Protein 4C81 (pdb70)

Organism: Plasmodium falciparum (isolate 3D7) (NCBI:txid36329)

GO terms:
  GO:0020011 apicoplast (C, IDA)

CATH classification: 3.30.1330.50

Secondary structure (DSSP, 8-state):
---S-EEEEEEEEEEEEE-S---EEEETTEEEEEEEEESSS---HHHHHHHHHHHHHHTPPPHHHH---HHHHHHHHHHHHHHHTTEEEEEEEEEEE-SSS-HHHHHHHHHHHHHHHHT--GGGEEEEEE--TT-HHHHTTSEEEEEEEEEEEE--

Sequence (156 aa):
SYNGIIRIGQGYDIHKIKVLDEEKTLTLGGVKINNVLVLSSHSDGDIIYHSIVDSILLGALGSSLLDDIGTLFPKNSAIFLRYARLLIYKKNNYDIGNVDINVIAQVPKISNIRKNIIKNISTVVLNIDESQISVKGKTHEKLGVIGEKKAIECFANILLIPKN

InterPro domains:
  IPR003526 2-C-methyl-D-erythritol 2,4-cyclodiphosphate synthase [MF_00107] (64-237)
  IPR003526 2-C-methyl-D-erythritol 2,4-cyclodiphosphate synthase [PF02542] (64-235)
  IPR003526 2-C-methyl-D-erythritol 2,4-cyclodiphosphate synthase [PTHR43181] (39-237)
  IPR003526 2-C-methyl-D-erythritol 2,4-cyclodiphosphate synthase [TIGR00151] (65-236)
  IPR003526 2-C-methyl-D-erythritol 2,4-cyclodiphosphate synthase [cd00554] (65-235)
  IPR020555 2-C-methyl-D-erythritol 2,4-cyclodiphosphate synthase, conserved site [PS01350] (116-131)
  IPR036571 2-C-methyl-D-erythritol 2,4-cyclodiphosphate synthase superfamily [G3DSA:3.30.1330.50] (57-240)
  IPR036571 2-C-methyl-D-erythritol 2,4-cyclodiphosphate synthase superfamily [SSF69765] (64-237)

B-factor: mean 29.83, std 15.97, range [7.29, 140.96]

Radius of gyration: 15.5 Å; Cα contacts (8 Å, |Δi|>4): 363; chains: 1; bounding box: 27×34×54 Å

Solvent-accessible surface area: 8715 Å² total; per-residue (Å²): 153,127,109,23,93,46,140,4,117,2,101,24,72,30,113,10,117,26,90,78,167,203,108,46,0,14,0,0,32,16,118,10,128,74,0,54,1,88,37,202,39,15,0,0,0,0,21,32,0,0,1,41,0,0,1,46,4,10,63,31,107,67,23,49,70,56,82,154,161,85,6,48,81,28,2,126,57,0,81,86,8,9,147,139,87,78,7,67,14,21,69,0,46,0,46,1,38,7,28,50,18,133,6,61,119,33,82,172,71,0,20,129,33,2,12,103,44,6,121,30,88,85,99,48,14,40,1,77,37,149,69,78,136,157,121,43,85,9,5,116,81,108,7,1,25,0,60,0,50,5,65,0,65,50,50,189

Foldseek 3Di:
DDQAKFKFKFKDKWFKDFQDDVCFAAELNRTDRRMHTDDPDNGHQHLQRQLRRLCRRVVHDHCCVVPCVPSLVSLLVSLVVCVVSQKDWQAKAKEKEAPDDACVVCVVVSLVSNCVSNVHDSVRYHYHYDYPCLDDCRSVRRMMMMMMMTMIGGHD

Nearest PDB structures (foldseek):
  4c81-assembly1_A  TM=1.006E+00  e=5.385E-39  Plasmodium falciparum 3D7
  5iwy-assembly2_E  TM=9.335E-01  e=4.356E-22  Bacillus subtilis subsp. subtilis str. 168
  3qhd-assembly1_B  TM=9.308E-01  e=8.593E-22  Burkholderia pseudomallei 1710b
  3p0z-assembly1_B  TM=9.270E-01  e=1.292E-21  Burkholderia pseudomallei 1710b
  3re3-assembly2_B  TM=8.586E-01  e=1.145E-19  Francisella tularensis subsp. tularensis SCHU S4

Structure (mmCIF, N/CA/C/O backbone):
data_4C81
#
_entry.id   4C81
#
_cell.length_a   84.864
_cell.length_b   84.864
_cell.length_c   101.031
_cell.angle_alpha   90.00
_cell.angle_beta   90.00
_cell.angle_gamma   120.00
#
_symmetry.space_group_name_H-M   'H 3'
#
loop_
_entity.id
_entity.type
_entity.pdbx_description
1 polymer '2-C-METHYL-D-ERYTHRITOL 2,4-CYCLODIPHOSPHATE SYNTHASE'
2 non-polymer 'ZINC ION'
3 non-polymer "CYTIDINE-5'-DIPHOSPHATE"
4 non-polymer 'CHLORIDE ION'
5 non-polymer 'SULFATE ION'
6 water water
#
loop_
_atom_site.group_PDB
_atom_site.id
_atom_site.type_symbol
_atom_site.label_atom_id
_atom_site.label_alt_id
_atom_site.label_comp_id
_atom_site.label_asym_id
_atom_site.label_entity_id
_atom_site.label_seq_id
_atom_site.pdbx_PDB_ins_cod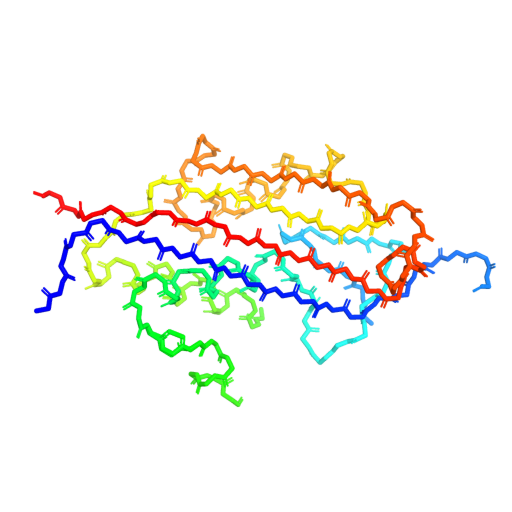e
_atom_site.Cartn_x
_atom_site.Cartn_y
_atom_site.Cartn_z
_atom_site.occupancy
_atom_site.B_iso_or_equiv
_atom_site.auth_seq_id
_atom_site.auth_comp_id
_atom_site.auth_asym_id
_atom_site.auth_atom_id
_atom_site.pdbx_PDB_model_num
ATOM 1 N N . SER A 1 4 ? -37.091 -41.827 -7.161 1.00 74.00 60 SER A N 1
ATOM 2 C CA . SER A 1 4 ? -37.260 -40.990 -5.938 1.00 68.58 60 SER A CA 1
ATOM 3 C C . SER A 1 4 ? -37.808 -39.607 -6.287 1.00 64.42 60 SER A C 1
ATOM 4 O O . SER A 1 4 ? -37.836 -39.216 -7.456 1.00 63.39 60 SER A O 1
ATOM 7 N N . TYR A 1 5 ? -38.240 -38.873 -5.264 1.00 39.80 61 TYR A N 1
ATOM 8 C CA . TYR A 1 5 ? -38.810 -37.538 -5.451 1.00 25.88 61 TYR A CA 1
ATOM 9 C C . TYR A 1 5 ? -37.705 -36.513 -5.684 1.00 24.59 61 TYR A C 1
ATOM 10 O O . TYR A 1 5 ? -36.787 -36.382 -4.870 1.00 32.91 61 TYR A O 1
ATOM 19 N N . ASN A 1 6 ? -37.797 -35.797 -6.804 1.00 28.37 62 ASN A N 1
ATOM 20 C CA . ASN A 1 6 ? -36.796 -34.803 -7.188 1.00 28.68 62 ASN A CA 1
ATOM 21 C C . ASN A 1 6 ? -37.402 -33.409 -7.367 1.00 29.70 62 ASN A C 1
ATOM 22 O O . ASN A 1 6 ? -36.850 -32.574 -8.087 1.00 34.25 62 ASN A O 1
ATOM 27 N N . GLY A 1 7 ? -38.528 -33.155 -6.702 1.00 26.86 63 GLY A N 1
ATOM 28 C CA . GLY A 1 7 ? -39.187 -31.852 -6.764 1.00 25.02 63 GLY A CA 1
ATOM 29 C C . GLY A 1 7 ? -38.779 -30.955 -5.611 1.00 19.45 63 GLY A C 1
ATOM 30 O O . GLY A 1 7 ? -37.869 -31.287 -4.848 1.00 21.53 63 GLY A O 1
ATOM 31 N N . ILE A 1 8 ? -39.461 -29.819 -5.485 1.00 24.55 64 ILE A N 1
ATOM 32 C CA A ILE A 1 8 ? -39.180 -28.872 -4.410 0.50 17.43 64 ILE A CA 1
ATOM 33 C CA B ILE A 1 8 ? -39.192 -28.868 -4.406 0.50 19.59 64 ILE A CA 1
ATOM 34 C C . ILE A 1 8 ? -39.358 -29.556 -3.050 1.00 19.92 64 ILE A C 1
ATOM 35 O O . ILE A 1 8 ? -40.293 -30.335 -2.855 1.00 18.17 64 ILE A O 1
ATOM 44 N N . ARG A 1 9 ? -38.443 -29.266 -2.126 1.00 18.12 65 ARG A N 1
ATOM 45 C CA . ARG A 1 9 ? -38.434 -29.89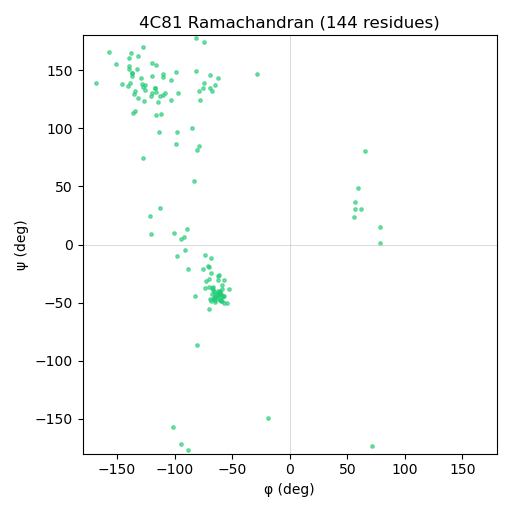2 -0.800 1.00 14.80 65 ARG A CA 1
ATOM 46 C C . ARG A 1 9 ? -38.433 -28.849 0.310 1.00 14.74 65 ARG A C 1
ATOM 47 O O . ARG A 1 9 ? -37.721 -27.846 0.233 1.00 16.71 65 ARG A O 1
ATOM 55 N N . ILE A 1 10 ? -39.247 -29.110 1.331 1.00 15.59 66 ILE A N 1
ATOM 56 C CA . ILE A 1 10 ? -39.315 -28.297 2.544 1.00 15.04 66 ILE A CA 1
ATOM 57 C C . ILE A 1 10 ? -38.569 -28.999 3.674 1.00 16.28 66 ILE A C 1
ATOM 58 O O . ILE A 1 10 ? -38.632 -30.224 3.819 1.00 14.81 66 ILE A O 1
ATOM 63 N N . GLY A 1 11 ? -37.865 -28.206 4.478 1.00 14.32 67 GLY A N 1
ATOM 64 C CA . GLY A 1 11 ? -37.211 -28.704 5.672 1.00 16.36 67 GLY A CA 1
ATOM 65 C C . GLY A 1 11 ? -37.406 -27.770 6.848 1.00 14.83 67 GLY A C 1
ATOM 66 O O . GLY A 1 11 ? -37.460 -26.553 6.683 1.00 13.89 67 GLY A O 1
ATOM 67 N N . GLN A 1 12 ? -37.531 -28.354 8.036 1.00 16.38 68 GLN A N 1
ATOM 68 C CA . GLN A 1 12 ? -37.552 -27.598 9.280 1.00 13.54 68 GLN A CA 1
ATOM 69 C C . GLN A 1 12 ? -36.587 -28.232 10.266 1.00 12.39 68 GLN A C 1
ATOM 70 O O . GLN A 1 12 ? -36.670 -29.422 10.540 1.00 14.81 68 GLN A O 1
ATOM 76 N N . GLY A 1 13 ? -35.679 -27.422 10.793 1.00 13.07 69 GLY A N 1
ATOM 77 C CA . GLY A 1 13 ? -34.743 -27.857 11.809 1.00 16.41 69 GLY A CA 1
ATOM 78 C C . GLY A 1 13 ? -35.096 -27.197 13.123 1.00 13.99 69 GLY A C 1
ATOM 79 O O . GLY A 1 13 ? -35.583 -26.069 13.146 1.00 15.28 69 GLY A O 1
ATOM 80 N N . TYR A 1 14 ? -34.905 -27.938 14.206 1.00 13.63 70 TYR A N 1
ATOM 81 C CA . TYR A 1 14 ? -35.111 -27.421 15.547 1.00 14.75 70 TYR A CA 1
ATOM 82 C C . TYR A 1 14 ? -33.883 -27.731 16.389 1.00 14.22 70 TYR A C 1
ATOM 83 O O . TYR A 1 14 ? -33.262 -28.784 16.238 1.00 17.53 70 TYR A O 1
ATOM 92 N N . ASP A 1 15 ? -33.522 -26.805 17.269 1.00 13.42 71 ASP A N 1
ATOM 93 C CA . ASP A 1 15 ? -32.493 -27.078 18.258 1.00 13.49 71 ASP A CA 1
ATOM 94 C C . ASP A 1 15 ? -32.727 -26.249 19.511 1.00 15.57 71 ASP A C 1
ATOM 95 O O . ASP A 1 15 ? -33.380 -25.196 19.469 1.00 16.04 71 ASP A O 1
ATOM 100 N N . ILE A 1 16 ? -32.205 -26.757 20.624 1.00 15.18 72 ILE A N 1
ATOM 101 C CA . ILE A 1 16 ? -32.272 -26.095 21.920 1.00 18.44 72 ILE A CA 1
ATOM 102 C C . ILE A 1 16 ? -30.984 -26.403 22.678 1.00 14.06 72 ILE A C 1
ATOM 103 O O . ILE A 1 16 ? -30.490 -27.536 22.637 1.00 18.72 72 ILE A O 1
ATOM 108 N N . HIS A 1 17 ? -30.427 -25.391 23.346 1.00 14.34 73 HIS A N 1
ATOM 109 C CA . HIS A 1 17 ? -29.305 -25.604 24.254 1.00 18.67 73 HIS A CA 1
ATOM 110 C C . HIS A 1 17 ? -29.477 -24.818 25.540 1.00 18.26 73 HIS A C 1
ATOM 111 O O . HIS A 1 17 ? -30.077 -23.740 25.546 1.00 18.75 73 HIS A O 1
ATOM 118 N N . LYS A 1 18 ? -28.959 -25.394 26.624 1.00 18.57 74 LYS A N 1
ATOM 119 C CA . LYS A 1 18 ? -28.952 -24.759 27.935 1.00 18.93 74 LYS A CA 1
ATOM 120 C C . LYS A 1 18 ? -27.901 -23.661 27.956 1.00 19.47 74 LYS A C 1
ATOM 121 O O . LYS A 1 18 ? -26.798 -23.834 27.422 1.00 20.35 74 LYS A O 1
ATOM 127 N N . ILE A 1 19 ? -28.250 -22.534 28.566 1.00 19.24 75 ILE A N 1
ATOM 128 C CA . ILE A 1 19 ? -27.332 -21.409 28.680 1.00 18.04 75 ILE A CA 1
ATOM 129 C C . ILE A 1 19 ? -27.280 -20.855 30.098 1.00 21.56 75 ILE A C 1
ATOM 130 O O . ILE A 1 19 ? -28.167 -21.113 30.922 1.00 20.83 75 ILE A O 1
ATOM 135 N N . LYS A 1 20 ? -26.224 -20.089 30.359 1.00 28.94 76 LYS A N 1
ATOM 136 C CA . LYS A 1 20 ? -26.070 -19.334 31.595 1.00 22.58 76 LYS A CA 1
ATOM 137 C C . LYS A 1 20 ? -25.604 -17.929 31.225 1.00 17.61 76 LYS A C 1
ATOM 138 O O . LYS A 1 20 ? -24.515 -17.755 30.671 1.00 22.86 76 LYS A O 1
ATOM 144 N N . VAL A 1 21 ? -26.445 -16.935 31.496 1.00 23.25 77 VAL A N 1
ATOM 145 C CA . VAL A 1 21 ? -26.111 -15.547 31.195 1.00 23.72 77 VAL A CA 1
ATOM 146 C C . VAL A 1 21 ? -25.167 -15.029 32.273 1.00 27.71 77 VAL A C 1
ATOM 147 O O . VAL A 1 21 ? -25.418 -15.219 33.464 1.00 27.65 77 VAL A O 1
ATOM 151 N N . LEU A 1 22 ? -24.080 -14.390 31.847 1.00 27.93 78 LEU A N 1
ATOM 152 C CA . LEU A 1 22 ? -23.085 -13.856 32.776 1.00 30.37 78 LEU A CA 1
ATOM 153 C C . LEU A 1 22 ? -23.569 -12.524 33.338 1.00 27.57 78 LEU A C 1
ATOM 154 O O . LEU A 1 22 ? -23.186 -11.450 32.864 1.00 34.64 78 LEU A O 1
ATOM 159 N N . ASP A 1 23 ? -24.435 -12.615 34.342 1.00 29.46 79 ASP A N 1
ATOM 160 C CA . ASP A 1 23 ? -24.977 -11.445 35.028 1.00 35.32 79 ASP A CA 1
ATOM 161 C C . ASP A 1 23 ? -24.234 -11.263 36.356 1.00 34.03 79 ASP A C 1
ATOM 162 O O . ASP A 1 23 ? -23.098 -11.723 36.497 1.00 35.68 79 ASP A O 1
ATOM 167 N N . GLU A 1 24 ? -24.861 -10.585 37.316 1.00 39.79 80 GLU A N 1
ATOM 168 C CA . GLU A 1 24 ? -24.330 -10.493 38.673 1.00 52.86 80 GLU A CA 1
ATOM 169 C C . GLU A 1 24 ? -25.027 -11.536 39.553 1.00 64.57 80 GLU A C 1
ATOM 170 O O . GLU A 1 24 ? -26.133 -11.308 40.047 1.00 60.79 80 GLU A O 1
ATOM 176 N N . GLU A 1 25 ? -24.365 -12.681 39.727 1.00 75.94 81 GLU A N 1
ATOM 177 C CA . GLU A 1 25 ? -24.908 -13.837 40.455 1.00 34.57 81 GLU A CA 1
ATOM 178 C C . GLU A 1 25 ? -26.112 -14.429 39.724 1.00 76.92 81 GLU A C 1
ATOM 179 O O . GLU A 1 25 ? -25.982 -15.396 38.972 1.00 84.65 81 GLU A O 1
ATOM 185 N N . LYS A 1 42 ? -18.631 -23.238 28.578 1.00 47.37 98 LYS A N 1
ATOM 186 C CA . LYS A 1 42 ? -18.077 -22.755 27.319 1.00 35.64 98 LYS A CA 1
ATOM 187 C C . LYS A 1 42 ? -18.851 -21.531 26.827 1.00 33.20 98 LYS A C 1
ATOM 188 O O . LYS A 1 42 ? -20.056 -21.426 27.047 1.00 36.00 98 LYS A O 1
ATOM 194 N N . THR A 1 43 ? -18.152 -20.616 26.159 1.00 34.28 99 THR A N 1
ATOM 195 C CA . THR A 1 43 ? -18.777 -19.424 25.580 1.00 34.94 99 THR A CA 1
ATOM 196 C C . THR A 1 43 ? -19.712 -19.797 24.421 1.00 26.60 99 THR A C 1
ATOM 197 O O . THR A 1 43 ? -19.337 -20.572 23.542 1.00 30.00 99 THR A O 1
ATOM 201 N N . LEU A 1 44 ? -20.924 -19.241 24.432 1.00 23.00 100 LEU A N 1
ATOM 202 C CA . LEU A 1 44 ? -21.915 -19.496 23.377 1.00 26.82 100 LEU A CA 1
ATOM 203 C C . LEU A 1 44 ? -21.466 -18.961 22.017 1.00 25.87 100 LEU A C 1
ATOM 204 O O . LEU A 1 44 ? -20.929 -17.856 21.916 1.00 22.40 100 LEU A O 1
ATOM 209 N N . THR A 1 45 ? -21.696 -19.761 20.979 1.00 22.64 101 THR A N 1
ATOM 210 C CA . THR A 1 45 ? -21.543 -19.333 19.595 1.00 22.77 101 THR A CA 1
ATOM 211 C C . THR A 1 45 ? -22.913 -19.429 18.938 1.00 24.87 101 THR A C 1
ATOM 212 O O . THR A 1 45 ? -23.617 -20.424 19.112 1.00 24.28 101 THR A O 1
ATOM 216 N N . LEU A 1 46 ? -23.285 -18.392 18.195 1.00 23.98 102 LEU A N 1
ATOM 217 C CA . LEU A 1 46 ? -24.609 -18.302 17.584 1.00 23.96 102 LEU A CA 1
ATOM 218 C C . LEU A 1 46 ? -24.472 -17.809 16.141 1.00 20.11 102 LEU A C 1
ATOM 219 O O . LEU A 1 46 ? -24.076 -16.665 15.897 1.00 23.17 102 LEU A O 1
ATOM 224 N N . GLY A 1 47 ? -24.791 -18.682 15.186 1.00 18.45 103 GLY A N 1
ATOM 225 C CA . GLY A 1 47 ? -24.584 -18.395 13.770 1.00 21.65 103 GLY A CA 1
ATOM 226 C C . GLY A 1 47 ? -23.136 -18.063 13.462 1.00 21.51 103 GLY A C 1
ATOM 227 O O . GLY A 1 47 ? -22.852 -17.201 12.632 1.00 22.57 103 GLY A O 1
ATOM 228 N N . GLY A 1 48 ? -22.223 -18.742 14.154 1.00 20.17 104 GLY A N 1
ATOM 229 C CA . GLY A 1 48 ? -20.789 -18.493 14.016 1.00 27.32 104 GLY A CA 1
ATOM 230 C C . GLY A 1 48 ? -20.260 -17.270 14.753 1.00 36.37 104 GLY A C 1
ATOM 231 O O . GLY A 1 48 ? -19.070 -16.976 14.667 1.00 30.44 104 GLY A O 1
ATOM 232 N N . VAL A 1 49 ? -21.127 -16.561 15.477 1.00 24.69 105 VAL A N 1
ATOM 233 C CA . VAL A 1 49 ? -20.736 -15.349 16.200 1.00 22.42 105 VAL A CA 1
ATOM 234 C C . VAL A 1 49 ? -20.603 -15.650 17.688 1.00 23.30 105 VAL A C 1
ATOM 235 O O . VAL A 1 49 ? -21.545 -16.139 18.312 1.00 25.80 105 VAL A O 1
ATOM 239 N N . LYS A 1 50 ? -19.435 -15.349 18.256 1.00 25.55 106 LYS A N 1
ATOM 240 C CA . LYS A 1 50 ? -19.208 -15.537 19.686 1.00 22.60 106 LYS A CA 1
ATOM 241 C C . LYS A 1 50 ? -20.039 -14.543 20.495 1.00 24.28 106 LYS A C 1
ATOM 242 O O . LYS A 1 50 ? -20.092 -13.357 20.168 1.00 25.69 106 LYS A O 1
ATOM 248 N N . ILE A 1 51 ? -20.687 -15.049 21.542 1.00 23.38 107 ILE A N 1
ATOM 249 C CA . ILE A 1 51 ? -21.521 -14.248 22.432 1.00 20.13 107 ILE A CA 1
ATOM 250 C C . ILE A 1 51 ? -20.833 -14.231 23.793 1.00 23.89 107 ILE A C 1
ATOM 251 O O . ILE A 1 51 ? -20.983 -15.156 24.589 1.00 24.81 107 ILE A O 1
ATOM 256 N N . ASN A 1 52 ? -20.076 -13.169 24.051 1.00 27.99 108 ASN A N 1
ATOM 257 C CA . ASN A 1 52 ? -19.131 -13.153 25.171 1.00 31.38 108 ASN A CA 1
ATOM 258 C C . ASN A 1 52 ? -19.763 -13.092 26.564 1.00 31.07 108 ASN A C 1
ATOM 259 O O . ASN A 1 52 ? -19.103 -13.423 27.547 1.00 28.37 108 ASN A O 1
ATOM 264 N N . ASN A 1 53 ? -21.028 -12.683 26.646 1.00 21.46 109 ASN A N 1
ATOM 265 C CA . ASN A 1 53 ? -21.734 -12.567 27.928 1.00 30.53 109 ASN A CA 1
ATOM 266 C C . ASN A 1 53 ? -22.685 -13.731 28.246 1.00 24.43 109 ASN A C 1
ATOM 267 O O . ASN A 1 53 ? -23.456 -13.658 29.204 1.00 24.29 109 ASN A O 1
ATOM 272 N N . VAL A 1 54 ? -22.619 -14.799 27.452 1.00 24.25 110 VAL A N 1
ATOM 273 C CA . VAL A 1 54 ? -23.456 -15.986 27.667 1.00 20.43 110 VAL A CA 1
ATOM 274 C C . VAL A 1 54 ? -22.628 -17.267 27.558 1.00 20.43 110 VAL A C 1
ATOM 275 O O . VAL A 1 54 ? -21.847 -17.434 26.620 1.00 22.28 110 VAL A O 1
ATOM 279 N N . LEU A 1 55 ? -22.797 -18.157 28.533 1.00 23.54 111 LEU A N 1
ATOM 280 C CA . LEU A 1 55 ? -22.181 -19.475 28.499 1.00 22.35 111 LEU A CA 1
ATOM 281 C C . LEU A 1 55 ? -23.211 -20.481 28.012 1.00 25.66 111 LEU A C 1
ATOM 282 O O . LEU A 1 55 ? -24.404 -20.317 28.263 1.00 24.40 111 LEU A O 1
ATOM 287 N N . VAL A 1 56 ? -22.744 -21.513 27.316 1.00 26.65 112 VAL A N 1
ATOM 288 C CA . VAL A 1 56 ? -23.608 -22.602 26.879 1.00 24.30 112 VAL A CA 1
ATOM 289 C C . VAL A 1 56 ? -23.142 -23.887 27.564 1.00 36.67 112 VAL A C 1
ATOM 290 O O . VAL A 1 56 ? -21.945 -24.190 27.588 1.00 32.49 112 VAL A O 1
ATOM 294 N N . LEU A 1 57 ? -24.088 -24.613 28.155 1.00 33.55 113 LEU A N 1
ATOM 295 C CA . LEU A 1 57 ? -23.790 -25.853 28.868 1.00 28.86 113 LEU A CA 1
ATOM 296 C C . LEU A 1 57 ? -24.092 -27.028 27.945 1.00 31.41 113 LEU A C 1
ATOM 297 O O . LEU A 1 57 ? -25.197 -27.576 27.962 1.00 33.88 113 LEU A O 1
ATOM 302 N N . SER A 1 58 ? -23.102 -27.386 27.128 1.00 32.03 114 SER A N 1
ATOM 303 C CA A SER A 1 58 ? -23.249 -28.460 26.148 0.40 36.80 114 SER A CA 1
ATOM 304 C CA C SER A 1 58 ? -23.247 -28.446 26.130 0.60 27.20 114 SER A CA 1
ATOM 305 C C . SER A 1 58 ? -21.903 -29.104 25.837 1.00 49.18 114 SER A C 1
ATOM 306 O O . SER A 1 58 ? -20.849 -28.502 26.053 1.00 40.51 114 SER A O 1
ATOM 311 N N . HIS A 1 59 ? -21.947 -30.337 25.335 1.00 42.06 115 HIS A N 1
ATOM 312 C CA . HIS A 1 59 ? -20.742 -31.021 24.864 1.00 52.27 115 HIS A CA 1
ATOM 313 C C . HIS A 1 59 ? -20.286 -30.396 23.544 1.00 53.26 115 HIS A C 1
ATOM 314 O O . HIS A 1 59 ? -19.091 -30.362 23.244 1.00 53.51 115 HIS A O 1
ATOM 321 N N . SER A 1 60 ? -21.251 -29.907 22.766 1.00 43.00 116 SER A N 1
ATOM 322 C CA . SER A 1 60 ? -20.984 -29.203 21.513 1.00 45.34 116 SER A CA 1
ATOM 323 C C . SER A 1 60 ? -20.798 -27.704 21.769 1.00 28.55 116 SER A C 1
ATOM 324 O O . SER A 1 60 ? -20.840 -27.254 22.918 1.00 43.56 116 SER A O 1
ATOM 327 N N . ASP A 1 61 ? -20.607 -26.938 20.695 1.00 28.21 117 ASP A N 1
ATOM 328 C CA . ASP A 1 61 ? -20.447 -25.479 20.785 1.00 36.67 117 ASP A CA 1
ATOM 329 C C . ASP A 1 61 ? -21.753 -24.723 21.086 1.00 25.54 117 ASP A C 1
ATOM 330 O O . ASP A 1 61 ? -21.731 -23.517 21.336 1.00 30.61 117 ASP A O 1
ATOM 335 N N . GLY A 1 62 ? -22.880 -25.430 21.039 1.00 27.48 118 GLY A N 1
ATOM 336 C CA . GLY A 1 62 ? -24.172 -24.870 21.426 1.00 33.28 118 GLY A CA 1
ATOM 337 C C . GLY A 1 62 ? -24.817 -23.971 20.384 1.00 30.32 118 GLY A C 1
ATOM 338 O O . GLY A 1 62 ? -25.769 -23.252 20.693 1.00 23.58 118 GLY A O 1
ATOM 339 N N . ASP A 1 63 ? -24.320 -24.025 19.149 1.00 23.69 119 ASP A N 1
ATOM 340 C CA . ASP A 1 63 ? -24.774 -23.121 18.092 1.00 16.21 119 ASP A CA 1
ATOM 341 C C . ASP A 1 63 ? -26.109 -23.585 17.504 1.00 16.28 119 ASP A C 1
ATOM 342 O O . ASP A 1 63 ? -26.151 -24.277 16.483 1.00 18.15 119 ASP A O 1
ATOM 347 N N . ILE A 1 64 ? -27.197 -23.188 18.158 1.00 16.49 120 ILE A N 1
ATOM 348 C CA . ILE A 1 64 ? -28.544 -23.596 17.745 1.00 17.97 120 ILE A CA 1
ATOM 349 C C . ILE A 1 64 ? -28.868 -23.221 16.296 1.00 21.14 120 ILE A C 1
ATOM 350 O O . ILE A 1 64 ? -29.634 -23.921 15.632 1.00 19.28 120 ILE A O 1
ATOM 355 N N . ILE A 1 65 ? -28.295 -22.123 15.807 1.00 18.26 121 ILE A N 1
ATOM 356 C CA . ILE A 1 65 ? -28.559 -21.677 14.438 1.00 13.15 121 ILE A CA 1
ATOM 357 C C . ILE A 1 65 ? -27.922 -22.631 13.424 1.00 16.52 121 ILE A C 1
ATOM 358 O O . ILE A 1 65 ? -28.605 -23.165 12.541 1.00 16.66 121 ILE A O 1
ATOM 363 N N . TYR A 1 66 ? -26.617 -22.853 13.547 1.00 18.46 122 TYR A N 1
ATOM 364 C CA . TYR A 1 66 ? -25.934 -23.776 12.638 1.00 18.06 122 TYR A CA 1
ATOM 365 C C . TYR A 1 66 ? -26.505 -25.190 12.704 1.00 19.81 122 TYR A C 1
ATOM 366 O O . TYR A 1 66 ? -26.692 -25.830 11.665 1.00 22.05 122 TYR A O 1
ATOM 375 N N . HIS A 1 67 ? -26.786 -25.672 13.913 1.00 16.65 123 HIS A N 1
ATOM 376 C CA . HIS A 1 67 ? -27.308 -27.025 14.089 1.00 17.37 123 HIS A CA 1
ATOM 377 C C . HIS A 1 67 ? -28.705 -27.162 13.478 1.00 17.78 123 HIS A C 1
ATOM 378 O O . HIS A 1 67 ? -28.980 -28.132 12.765 1.00 20.42 123 HIS A O 1
ATOM 385 N N . SER A 1 68 ? -29.582 -26.194 13.739 1.00 18.16 124 SER A N 1
ATOM 386 C CA . SER A 1 68 ? -30.938 -26.249 13.185 1.00 16.20 124 SER A CA 1
ATOM 387 C C . SER A 1 68 ? -30.933 -26.112 11.659 1.00 15.11 124 SER A C 1
ATOM 388 O O . SER A 1 68 ? -31.727 -26.758 10.982 1.00 17.08 124 SER A O 1
ATOM 391 N N . ILE A 1 69 ? -30.038 -25.285 11.122 1.00 18.98 125 ILE A N 1
ATOM 392 C CA . ILE A 1 69 ? -29.882 -25.175 9.666 1.00 15.95 125 ILE A CA 1
ATOM 393 C C . ILE A 1 69 ? -29.484 -26.526 9.056 1.00 19.52 125 ILE A C 1
ATOM 394 O O . ILE A 1 69 ? -30.080 -26.962 8.069 1.00 18.09 125 ILE A O 1
ATOM 399 N N . VAL A 1 70 ? -28.495 -27.191 9.652 1.00 18.84 126 VAL A N 1
ATOM 400 C CA . VAL A 1 70 ? -28.061 -28.511 9.176 1.00 16.58 126 VAL A CA 1
ATOM 401 C C . VAL A 1 70 ? -29.225 -29.501 9.175 1.00 18.64 126 VAL A C 1
ATOM 402 O O . VAL A 1 70 ? -29.489 -30.145 8.161 1.00 19.60 126 VAL A O 1
ATOM 406 N N . ASP A 1 71 ? -29.948 -29.593 10.286 1.00 20.36 127 ASP A N 1
ATOM 407 C CA . ASP A 1 71 ? -31.059 -30.543 10.368 1.00 20.59 127 ASP A CA 1
ATOM 408 C C . ASP A 1 71 ? -32.238 -30.168 9.467 1.00 14.02 127 ASP A C 1
ATOM 409 O O . ASP A 1 71 ? -33.004 -31.043 9.065 1.00 18.95 127 ASP A O 1
ATOM 414 N N . SER A 1 72 ? -32.375 -28.885 9.128 1.00 18.64 128 SER A N 1
ATOM 415 C CA . SER A 1 72 ? -33.399 -28.470 8.165 1.00 13.21 128 SER A CA 1
ATOM 416 C C . SER A 1 72 ? -33.061 -29.007 6.772 1.00 16.75 128 SER A C 1
ATOM 417 O O . SER A 1 72 ? -33.935 -29.495 6.058 1.00 17.74 128 SER A O 1
ATOM 420 N N . ILE A 1 73 ? -31.787 -28.921 6.406 1.00 14.97 129 ILE A N 1
ATOM 421 C CA . ILE A 1 73 ? -31.299 -29.456 5.131 1.00 16.16 129 ILE A CA 1
ATOM 422 C C . ILE A 1 73 ? -31.425 -30.984 5.071 1.00 20.42 129 ILE A C 1
ATOM 423 O O . ILE A 1 73 ? -31.945 -31.527 4.092 1.00 19.44 129 ILE A O 1
ATOM 428 N N . LEU A 1 74 ? -30.949 -31.673 6.108 1.00 17.45 130 LEU A N 1
ATOM 429 C CA A LEU A 1 74 ? -31.063 -33.128 6.186 0.50 23.93 130 LEU A CA 1
ATOM 430 C CA B LEU A 1 74 ? -31.060 -33.129 6.171 0.50 24.28 130 LEU A CA 1
ATOM 431 C C . LEU A 1 74 ? -32.530 -33.539 6.151 1.00 21.82 130 LEU A C 1
ATOM 432 O O . LEU A 1 74 ? -32.912 -34.462 5.430 1.00 22.74 130 LEU A O 1
ATOM 441 N N . GLY A 1 75 ? -33.351 -32.837 6.927 1.00 16.80 131 GLY A N 1
ATOM 442 C CA . GLY A 1 75 ? -34.780 -33.111 6.973 1.00 21.44 131 GLY A CA 1
ATOM 443 C C . GLY A 1 75 ? -35.442 -32.968 5.613 1.00 16.71 131 GLY A C 1
ATOM 444 O O . GLY A 1 75 ? -36.239 -33.815 5.201 1.00 18.60 131 GLY A O 1
ATOM 445 N N . ALA A 1 76 ? -35.101 -31.897 4.906 1.00 15.73 132 ALA A N 1
ATOM 446 C CA . ALA A 1 76 ? -35.642 -31.641 3.574 1.00 22.31 132 ALA A CA 1
ATOM 447 C C . ALA A 1 76 ? -35.336 -32.775 2.592 1.00 15.47 132 ALA A C 1
ATOM 448 O O . ALA A 1 76 ? -36.184 -33.126 1.771 1.00 20.14 132 ALA A O 1
ATOM 450 N N . LEU A 1 77 ? -34.136 -33.340 2.696 1.00 20.42 133 LEU A N 1
ATOM 451 C CA . LEU A 1 77 ? -33.672 -34.374 1.770 1.00 17.57 133 LEU A CA 1
ATOM 452 C C . LEU A 1 77 ? -34.002 -35.799 2.226 1.00 26.24 133 LEU A C 1
ATOM 453 O O . LEU A 1 77 ? -33.754 -36.759 1.493 1.00 26.82 133 LEU A O 1
ATOM 458 N N . GLY A 1 78 ? -34.562 -35.940 3.425 1.00 23.34 134 GLY A N 1
ATOM 459 C CA . GLY A 1 78 ? -34.881 -37.258 3.964 1.00 31.32 134 GLY A CA 1
ATOM 460 C C . GLY A 1 78 ? -33.681 -38.019 4.496 1.00 33.13 134 GLY A C 1
ATOM 461 O O . GLY A 1 78 ? -33.748 -39.237 4.672 1.00 33.87 134 GLY A O 1
ATOM 462 N N A SER A 1 79 ? -32.575 -37.315 4.729 0.70 24.91 135 SER A N 1
ATOM 463 N N B SER A 1 79 ? -32.596 -37.298 4.775 0.30 30.54 135 SER A N 1
ATOM 464 C CA A SER A 1 79 ? -31.371 -37.938 5.262 0.70 27.14 135 SER A CA 1
ATOM 465 C CA B SER A 1 79 ? -31.429 -37.866 5.434 0.30 34.54 135 SER A CA 1
ATOM 466 C C A SER A 1 79 ? -31.530 -38.136 6.761 0.70 35.02 135 SER A C 1
ATOM 467 C C B SER A 1 79 ? -31.629 -37.835 6.941 0.30 35.63 135 SER A C 1
ATOM 468 O O A SER A 1 79 ? -32.389 -37.517 7.388 0.70 47.89 135 SER A O 1
ATOM 469 O O B SER A 1 79 ? -31.967 -36.797 7.510 0.30 61.03 135 SER A O 1
ATOM 474 N N A LEU A 1 80 ? -30.702 -39.004 7.331 0.70 45.90 136 LEU A N 1
ATOM 475 N N B LEU A 1 80 ? -31.419 -38.975 7.586 0.30 22.84 136 LEU A N 1
ATOM 476 C CA A LEU A 1 80 ? -30.655 -39.162 8.778 0.70 28.17 136 LEU A CA 1
ATOM 477 C CA B LEU A 1 80 ? -31.531 -39.057 9.033 0.30 30.12 136 LEU A CA 1
ATOM 478 C C A LEU A 1 80 ? -30.075 -37.874 9.366 0.70 23.78 136 LEU A C 1
ATOM 479 C C B LEU A 1 80 ? -31.347 -37.673 9.655 0.30 23.81 136 LEU A C 1
ATOM 480 O O A LEU A 1 80 ? -29.226 -37.233 8.744 0.70 44.66 136 LEU A O 1
ATOM 481 O O B LEU A 1 80 ? -32.038 -36.714 9.306 0.30 16.13 136 LEU A O 1
ATOM 490 N N A ASP A 1 81 ? -30.544 -37.496 10.552 0.70 28.55 137 ASP A N 1
ATOM 491 N N B ASP A 1 81 ? -30.407 -37.579 10.586 0.30 29.80 137 ASP A N 1
ATOM 492 C CA A ASP A 1 81 ? -30.091 -36.264 11.207 0.70 24.10 137 ASP A CA 1
ATOM 493 C CA B ASP A 1 81 ? -30.057 -36.306 11.196 0.30 37.50 137 ASP A CA 1
ATOM 494 C C A ASP A 1 81 ? -28.637 -36.381 11.679 0.70 27.71 137 ASP A C 1
ATOM 495 C C B ASP A 1 81 ? -28.612 -36.387 11.663 0.30 32.82 137 ASP A C 1
ATOM 496 O O A ASP A 1 81 ? -28.062 -37.470 11.670 0.70 31.65 137 ASP A O 1
ATOM 497 O O B ASP A 1 81 ? -28.008 -37.459 11.623 0.30 42.55 137 ASP A O 1
ATOM 506 N N . ILE A 1 82 ? -28.057 -35.257 12.093 1.00 38.39 138 ILE A N 1
ATOM 507 C CA . ILE A 1 82 ? -26.651 -35.211 12.529 1.00 36.94 138 ILE A CA 1
ATOM 508 C C . ILE A 1 82 ? -26.357 -36.160 13.692 1.00 39.21 138 ILE A C 1
ATOM 509 O O . ILE A 1 82 ? -25.331 -36.843 13.691 1.00 37.22 138 ILE A O 1
ATOM 514 N N . GLY A 1 83 ? -27.264 -36.216 14.664 1.00 34.79 139 GLY A N 1
ATOM 515 C CA . GLY A 1 83 ? -27.126 -37.140 15.789 1.00 32.55 139 GLY A CA 1
ATOM 516 C C . GLY A 1 83 ? -27.054 -38.600 15.371 1.00 34.50 139 GLY A C 1
ATOM 517 O O . GLY A 1 83 ? -26.341 -39.390 15.988 1.00 39.07 139 GLY A O 1
ATOM 518 N N . THR A 1 84 ? -27.790 -38.956 14.318 1.00 32.15 140 THR A N 1
ATOM 519 C CA . THR A 1 84 ? -27.812 -40.328 13.807 1.00 23.09 140 THR A CA 1
ATOM 520 C C . THR A 1 84 ? -26.616 -40.599 12.902 1.00 30.31 140 THR A C 1
ATOM 521 O O . THR A 1 84 ? -25.993 -41.657 12.995 1.00 32.44 140 THR A O 1
ATOM 525 N N . LEU A 1 85 ? -26.314 -39.650 12.019 1.00 32.66 141 LEU A N 1
ATOM 526 C CA . LEU A 1 85 ? -25.186 -39.783 11.091 1.00 41.91 141 LEU A CA 1
ATOM 527 C C . LEU A 1 85 ? -23.842 -39.817 11.815 1.00 45.21 141 LEU A C 1
ATOM 528 O O . LEU A 1 85 ? -22.969 -40.614 11.469 1.00 39.52 141 LEU A O 1
ATOM 533 N N . PHE A 1 86 ? -23.685 -38.951 12.814 1.00 43.36 142 PHE A N 1
ATOM 534 C CA . PHE A 1 86 ? -22.416 -38.798 13.525 1.00 55.21 142 PHE A CA 1
ATOM 535 C C . PHE A 1 86 ? -22.620 -38.916 15.040 1.00 39.61 142 PHE A C 1
ATOM 536 O O . PHE A 1 86 ? -22.585 -37.911 15.756 1.00 49.34 142 PHE A O 1
ATOM 544 N N . PRO A 1 87 ? -22.835 -40.151 15.535 1.00 64.08 143 PRO A N 1
ATOM 545 C CA . PRO A 1 87 ? -23.054 -40.382 16.961 1.00 69.56 143 PRO A CA 1
ATOM 546 C C . PRO A 1 87 ? -21.746 -40.470 17.745 1.00 74.24 143 PRO A C 1
ATOM 547 O O . PRO A 1 87 ? -20.975 -39.511 17.770 1.00 65.45 143 PRO A O 1
ATOM 551 N N . LYS A 1 96 ? -14.330 -26.912 14.058 1.00 78.97 152 LYS A N 1
ATOM 552 C CA . LYS A 1 96 ? -14.770 -28.070 14.832 1.00 64.48 152 LYS A CA 1
ATOM 553 C C . LYS A 1 96 ? -16.031 -28.700 14.208 1.00 44.84 152 LYS A C 1
ATOM 554 O O . LYS A 1 96 ? -16.208 -28.636 12.990 1.00 37.87 152 LYS A O 1
ATOM 560 N N . ASN A 1 97 ? -16.898 -29.298 15.027 1.00 33.98 153 ASN A N 1
ATOM 561 C CA . ASN A 1 97 ? -17.997 -30.128 14.524 1.00 38.04 153 ASN A CA 1
ATOM 562 C C . ASN A 1 97 ? -19.080 -29.382 13.741 1.00 28.96 153 ASN A C 1
ATOM 563 O O . ASN A 1 97 ? -19.583 -29.908 12.747 1.00 36.82 153 ASN A O 1
ATOM 568 N N . SER A 1 98 ? -19.444 -28.177 14.179 1.00 31.08 154 SER A N 1
ATOM 569 C CA . SER A 1 98 ? -20.477 -27.397 13.483 1.00 30.64 154 SER A CA 1
ATOM 570 C C . SER A 1 98 ? -20.069 -27.093 12.040 1.00 35.85 154 SER A C 1
ATOM 571 O O . SER A 1 98 ? -20.890 -27.187 11.128 1.00 29.46 154 SER A O 1
ATOM 574 N N . ALA A 1 99 ? -18.800 -26.739 11.843 1.00 33.06 155 ALA A N 1
ATOM 575 C CA . ALA A 1 99 ? -18.252 -26.508 10.504 1.00 28.47 155 ALA A CA 1
ATOM 576 C C . ALA A 1 99 ? -18.225 -27.791 9.670 1.00 23.03 155 ALA A C 1
ATOM 577 O O . ALA A 1 99 ? -18.517 -27.764 8.473 1.00 32.79 155 ALA A O 1
ATOM 579 N N . ILE A 1 100 ? -17.872 -28.905 10.308 1.00 24.35 156 ILE A N 1
ATOM 580 C CA . ILE A 1 100 ? -17.869 -30.211 9.651 1.00 32.99 156 ILE A CA 1
ATOM 581 C C . ILE A 1 100 ? -19.278 -30.592 9.174 1.00 42.42 156 ILE A C 1
ATOM 582 O O . ILE A 1 100 ? -19.443 -31.109 8.068 1.00 31.01 156 ILE A O 1
ATOM 587 N N . PHE A 1 101 ? -20.287 -30.319 10.001 1.00 26.89 157 PHE A N 1
ATOM 588 C CA . PHE A 1 101 ? -21.675 -30.655 9.659 1.00 25.25 157 PHE A CA 1
ATOM 589 C C . PHE A 1 101 ? -22.266 -29.738 8.591 1.00 20.63 157 PHE A C 1
ATOM 590 O O . PHE A 1 101 ? -23.037 -30.191 7.746 1.00 22.74 157 PHE A O 1
ATOM 598 N N . LEU A 1 102 ? -21.927 -28.453 8.639 1.00 22.83 158 LEU A N 1
ATOM 599 C CA . LEU A 1 102 ? -22.409 -27.496 7.645 1.00 21.56 158 LEU A CA 1
ATOM 600 C C . LEU A 1 102 ? -21.812 -27.768 6.261 1.00 33.29 158 LEU A C 1
ATOM 601 O O . LEU A 1 102 ? -22.499 -27.604 5.251 1.00 31.18 158 LEU A O 1
ATOM 606 N N . ARG A 1 103 ? -20.544 -28.175 6.212 1.00 33.00 159 ARG A N 1
ATOM 607 C CA . ARG A 1 103 ? -19.919 -28.521 4.929 1.00 29.47 159 ARG A CA 1
ATOM 608 C C . ARG A 1 103 ? -20.499 -29.820 4.371 1.00 28.45 159 ARG A C 1
ATOM 609 O O . ARG A 1 103 ? -20.676 -29.943 3.162 1.00 30.23 159 ARG A O 1
ATOM 617 N N . TYR A 1 104 ? -20.805 -30.775 5.250 1.00 23.57 160 TYR A N 1
ATOM 618 C CA . TYR A 1 104 ? -21.481 -32.007 4.837 1.00 22.11 160 TYR A CA 1
ATOM 619 C C . TYR A 1 104 ? -22.826 -31.668 4.200 1.00 27.87 160 TYR A C 1
ATOM 620 O O . TYR A 1 104 ? -23.147 -32.150 3.112 1.00 22.96 160 TYR A O 1
ATOM 629 N N . ALA A 1 105 ? -23.598 -30.824 4.881 1.00 28.22 161 ALA A N 1
ATOM 630 C CA . ALA A 1 105 ? -24.922 -30.432 4.400 1.00 22.65 161 ALA A CA 1
ATOM 631 C C . ALA A 1 105 ? -24.856 -29.711 3.054 1.00 23.29 161 ALA A C 1
ATOM 632 O O . ALA A 1 105 ? -25.660 -29.985 2.163 1.00 26.00 161 ALA A O 1
ATOM 634 N N . ARG A 1 106 ? -23.903 -28.791 2.910 1.00 21.89 162 ARG A N 1
ATOM 635 C CA . ARG A 1 106 ? -23.711 -28.076 1.652 1.00 23.16 162 ARG A CA 1
ATOM 636 C C . ARG A 1 106 ? -23.413 -29.061 0.527 1.00 22.20 162 ARG A C 1
ATOM 637 O O . ARG A 1 106 ? -24.024 -28.996 -0.535 1.00 21.80 162 ARG A O 1
ATOM 645 N N . LEU A 1 107 ? -22.480 -29.975 0.777 1.00 24.37 163 LEU A N 1
ATOM 646 C CA . LEU A 1 107 ? -22.073 -30.952 -0.240 1.00 21.82 163 LEU A CA 1
ATOM 647 C C . LEU A 1 107 ? -23.159 -31.993 -0.520 1.00 26.32 163 LEU A C 1
ATOM 648 O O . LEU A 1 107 ? -23.248 -32.504 -1.634 1.00 25.19 163 LEU A O 1
ATOM 653 N N . LEU A 1 108 ? -23.980 -32.297 0.485 1.00 18.54 164 LEU A N 1
ATOM 654 C CA . LEU A 1 108 ? -25.121 -33.198 0.318 1.00 22.24 164 LEU A CA 1
ATOM 655 C C . LEU A 1 108 ? -26.159 -32.603 -0.636 1.00 21.10 164 LEU A C 1
ATOM 656 O O . LEU A 1 108 ? -26.678 -33.299 -1.507 1.00 23.69 164 LEU A O 1
ATOM 661 N N . ILE A 1 109 ? -26.463 -31.319 -0.455 1.00 18.52 165 ILE A N 1
ATOM 662 C CA . ILE A 1 109 ? -27.384 -30.597 -1.332 1.00 16.98 165 ILE A CA 1
ATOM 663 C C . ILE A 1 109 ? -26.878 -30.651 -2.771 1.00 23.98 165 ILE A C 1
ATOM 664 O O . ILE A 1 109 ? -27.646 -30.907 -3.699 1.00 22.65 165 ILE A O 1
ATOM 669 N N . TYR A 1 110 ? -25.576 -30.426 -2.935 1.00 20.59 166 TYR A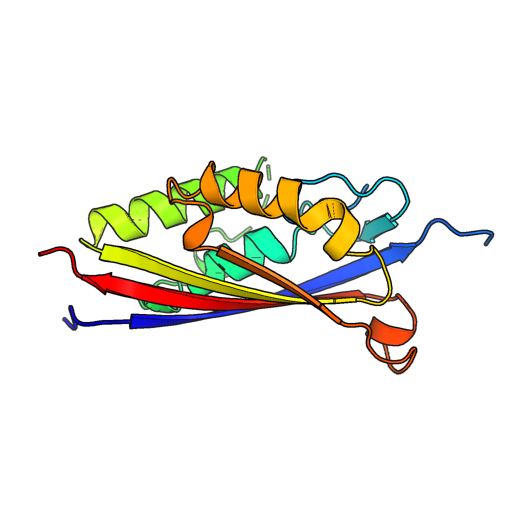 N 1
ATOM 670 C CA . TYR A 1 110 ? -24.949 -30.422 -4.251 1.00 33.50 166 TYR A CA 1
ATOM 671 C C . TYR A 1 110 ? -24.999 -31.795 -4.915 1.00 25.62 166 TYR A C 1
ATOM 672 O O . TYR A 1 110 ? -25.384 -31.904 -6.079 1.00 25.92 166 TYR A O 1
ATOM 681 N N . LYS A 1 111 ? -24.625 -32.840 -4.180 1.00 25.08 167 LYS A N 1
ATOM 682 C CA . LYS A 1 111 ? -24.593 -34.189 -4.760 1.00 28.08 167 LYS A CA 1
ATOM 683 C C . LYS A 1 111 ? -25.991 -34.750 -5.047 1.00 26.19 167 LYS A C 1
ATOM 684 O O . LYS A 1 111 ? -26.130 -35.679 -5.841 1.00 29.60 167 LYS A O 1
ATOM 690 N N . LYS A 1 112 ? -27.022 -34.187 -4.411 1.00 20.36 168 LYS A N 1
ATOM 691 C CA . LYS A 1 112 ? -28.410 -34.575 -4.693 1.00 24.46 168 LYS A CA 1
ATOM 692 C C . LYS A 1 112 ? -29.057 -33.703 -5.781 1.00 21.42 168 LYS A C 1
ATOM 693 O O . LYS A 1 112 ? -30.258 -33.826 -6.042 1.00 23.69 168 LYS A O 1
ATOM 699 N N . ASN A 1 113 ? -28.249 -32.837 -6.403 1.00 21.79 169 ASN A N 1
ATOM 700 C CA A ASN A 1 113 ? -28.689 -31.972 -7.498 0.50 24.68 169 ASN A CA 1
ATOM 701 C CA B ASN A 1 113 ? -28.687 -31.960 -7.496 0.50 21.49 169 ASN A CA 1
ATOM 702 C C . ASN A 1 113 ? -29.757 -30.957 -7.065 1.00 31.13 169 ASN A C 1
ATOM 703 O O . ASN A 1 113 ? -30.739 -30.728 -7.777 1.00 27.61 169 ASN A O 1
ATOM 712 N N . TYR A 1 114 ? -29.551 -30.350 -5.895 1.00 21.59 170 TYR A N 1
ATOM 713 C CA . TYR A 1 114 ? -30.433 -29.302 -5.381 1.00 26.76 170 TYR A CA 1
ATOM 714 C C . TYR A 1 114 ? -29.660 -27.996 -5.175 1.00 22.24 170 TYR A C 1
ATOM 715 O O . TYR A 1 114 ? -28.435 -28.002 -5.031 1.00 22.05 170 TYR A O 1
ATOM 724 N N . ASP A 1 115 ? -30.393 -26.885 -5.203 1.00 19.71 171 ASP A N 1
ATOM 725 C CA . ASP A 1 115 ? -29.909 -25.587 -4.740 1.00 19.68 171 ASP A CA 1
ATOM 726 C C . ASP A 1 115 ? -30.782 -25.199 -3.560 1.00 23.18 171 ASP A C 1
ATOM 727 O O . ASP A 1 115 ? -31.923 -25.640 -3.472 1.00 23.17 171 ASP A O 1
ATOM 732 N N . ILE A 1 116 ? -30.251 -24.377 -2.664 1.00 21.53 172 ILE A N 1
ATOM 733 C CA . ILE A 1 116 ? -31.073 -23.755 -1.626 1.00 19.15 172 ILE A CA 1
ATOM 734 C C . ILE A 1 116 ? -31.889 -22.642 -2.268 1.00 22.01 172 ILE A C 1
ATOM 735 O O . ILE A 1 116 ? -31.361 -21.861 -3.062 1.00 25.72 172 ILE A O 1
ATOM 740 N N . GLY A 1 117 ? -33.179 -22.587 -1.942 1.00 18.14 173 GLY A N 1
ATOM 741 C CA . GLY A 1 117 ? -34.021 -21.466 -2.334 1.00 23.17 173 GLY A CA 1
ATOM 742 C C . GLY A 1 117 ? -33.757 -20.341 -1.358 1.00 19.64 173 GLY A C 1
ATOM 743 O O . GLY A 1 117 ? -32.916 -19.477 -1.598 1.00 21.63 173 GLY A O 1
ATOM 744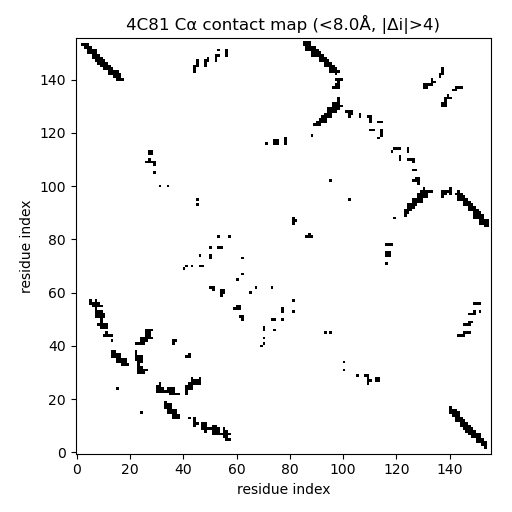 N N . ASN A 1 118 ? -34.475 -20.358 -0.241 1.00 17.01 174 ASN A N 1
ATOM 745 C CA . ASN A 1 118 ? -34.176 -19.463 0.871 1.00 14.55 174 ASN A CA 1
ATOM 746 C C . ASN A 1 118 ? -34.288 -20.196 2.199 1.00 15.93 174 ASN A C 1
ATOM 747 O O . ASN A 1 118 ? -34.823 -21.302 2.262 1.00 16.80 174 ASN A O 1
ATOM 752 N N . VAL A 1 119 ? -33.738 -19.579 3.242 1.00 18.00 175 VAL A N 1
ATOM 753 C CA . VAL A 1 119 ? -33.846 -20.085 4.606 1.00 17.72 175 VAL A CA 1
ATOM 754 C C . VAL A 1 119 ? -34.361 -18.947 5.497 1.00 19.83 175 VAL A C 1
ATOM 755 O O . VAL A 1 119 ? -33.960 -17.789 5.333 1.00 17.59 175 VAL A O 1
ATOM 759 N N . ASP A 1 120 ? -35.281 -19.278 6.401 1.00 16.36 176 ASP A N 1
ATOM 760 C CA . ASP A 1 120 ? -35.834 -18.328 7.368 1.00 16.45 176 ASP A CA 1
ATOM 761 C C . ASP A 1 120 ? -35.652 -18.937 8.751 1.00 13.69 176 ASP A C 1
ATOM 762 O O . ASP A 1 120 ? -36.109 -20.047 9.012 1.00 15.50 176 ASP A O 1
ATOM 767 N N . ILE A 1 121 ? -34.980 -18.193 9.623 1.00 14.06 177 ILE A N 1
ATOM 768 C CA . ILE A 1 121 ? -34.518 -18.699 10.902 1.00 18.51 177 ILE A CA 1
ATOM 769 C C . ILE A 1 121 ? -35.139 -17.866 12.018 1.00 18.62 177 ILE A C 1
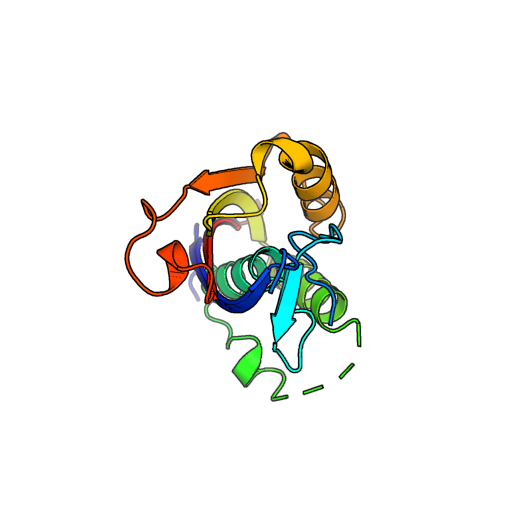ATOM 770 O O . ILE A 1 121 ? -35.071 -16.635 11.993 1.00 18.44 177 ILE A O 1
ATOM 775 N N . ASN A 1 122 ? -35.764 -18.554 12.972 1.00 15.69 178 ASN A N 1
ATOM 776 C CA . ASN A 1 122 ? -36.399 -17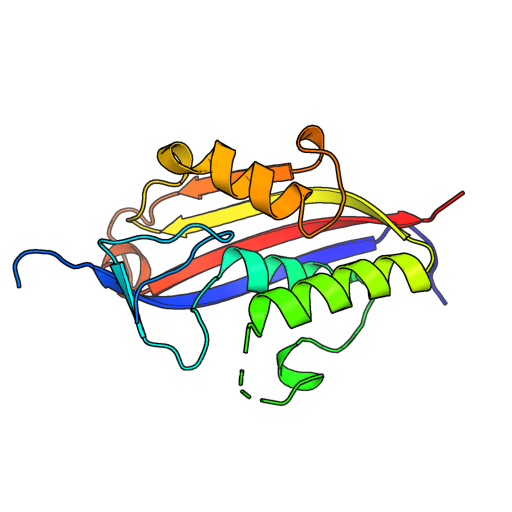.940 14.133 1.00 13.41 178 ASN A CA 1
ATOM 777 C C . ASN A 1 122 ? -35.705 -18.383 15.408 1.00 15.69 178 ASN A C 1
ATOM 778 O O . ASN A 1 122 ? -35.786 -19.549 15.789 1.00 18.05 178 ASN A O 1
ATOM 783 N N . VAL A 1 123 ? -35.023 -17.448 16.063 1.00 13.87 179 VAL A N 1
ATOM 784 C CA . VAL A 1 123 ? -34.402 -17.703 17.357 1.00 16.62 179 VAL A CA 1
ATOM 785 C C . VAL A 1 123 ? -35.340 -17.216 18.453 1.00 16.69 179 VAL A C 1
ATOM 786 O O . VAL A 1 123 ? -35.834 -16.097 18.390 1.00 17.16 179 VAL A O 1
ATOM 790 N N . ILE A 1 124 ? -35.597 -18.071 19.438 1.00 13.92 180 ILE A N 1
ATOM 791 C CA . ILE A 1 124 ? -36.415 -17.707 20.590 1.00 15.24 180 ILE A CA 1
ATOM 792 C C . ILE A 1 124 ? -35.482 -17.670 21.786 1.00 18.32 180 ILE A C 1
ATOM 793 O O . ILE A 1 124 ? -34.942 -18.699 22.202 1.00 16.74 180 ILE A O 1
ATOM 798 N N . ALA A 1 125 ? -35.282 -16.466 22.311 1.00 15.97 181 ALA A N 1
ATOM 799 C CA . ALA A 1 125 ? -34.270 -16.213 23.325 1.00 19.93 181 ALA A CA 1
ATOM 800 C C . ALA A 1 125 ? -34.476 -14.829 23.938 1.0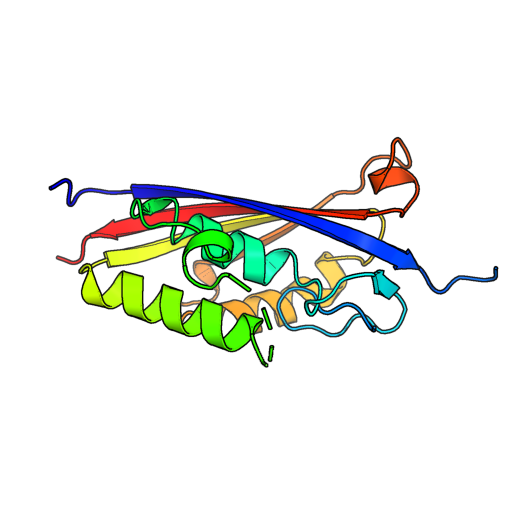0 15.98 181 ALA A C 1
ATOM 801 O O . ALA A 1 125 ? -34.797 -13.876 23.231 1.00 17.53 181 ALA A O 1
ATOM 803 N N . GLN A 1 126 ? -34.310 -14.726 25.255 1.00 20.15 182 GLN A N 1
ATOM 804 C CA . GLN A 1 126 ? -34.327 -13.422 25.921 1.00 19.71 182 GLN A CA 1
ATOM 805 C C . GLN A 1 126 ? -33.089 -12.637 25.500 1.00 21.39 182 GLN A C 1
ATOM 806 O O . GLN A 1 126 ? -33.182 -11.471 25.119 1.00 24.67 182 GLN A O 1
ATOM 812 N N . VAL A 1 127 ? -31.936 -13.299 25.571 1.00 22.67 183 VAL A N 1
ATOM 813 C CA . VAL A 1 127 ? -30.659 -12.746 25.121 1.00 22.90 183 VAL A CA 1
ATOM 814 C C . VAL A 1 127 ? -29.861 -13.843 24.402 1.00 22.92 183 VAL A C 1
ATOM 815 O O . VAL A 1 127 ? -30.060 -15.029 24.671 1.00 24.91 183 VAL A O 1
ATOM 819 N N . PRO A 1 128 ? -28.960 -13.459 23.478 1.00 22.07 184 PRO A N 1
ATOM 820 C CA . PRO A 1 128 ? -28.628 -12.100 23.077 1.00 19.22 184 PRO A CA 1
ATOM 821 C C . PRO A 1 128 ? -29.600 -11.507 22.067 1.00 21.74 184 PRO A C 1
ATOM 822 O O . PRO A 1 128 ? -30.540 -12.179 21.619 1.00 20.21 184 PRO A O 1
ATOM 826 N N . LYS A 1 129 ? -29.349 -10.247 21.722 1.00 27.29 185 LYS A N 1
ATOM 827 C CA . LYS A 1 129 ? -30.157 -9.500 20.772 1.00 30.51 185 LYS A CA 1
ATOM 828 C C . LYS A 1 129 ? -29.671 -9.812 19.349 1.00 21.50 185 LYS A C 1
ATOM 829 O O . LYS A 1 129 ? -28.644 -9.305 18.898 1.00 29.79 185 LYS A O 1
ATOM 835 N N . ILE A 1 130 ? -30.401 -10.698 18.678 1.00 22.27 186 ILE A N 1
ATOM 836 C CA . ILE A 1 130 ? -30.136 -11.111 17.295 1.00 21.11 186 ILE A CA 1
ATOM 837 C C . ILE A 1 130 ? -30.016 -9.944 16.308 1.00 17.86 186 ILE A C 1
ATOM 838 O O . ILE A 1 130 ? -29.177 -9.983 15.411 1.00 20.57 186 ILE A O 1
ATOM 843 N N . SER A 1 131 ? -30.840 -8.911 16.468 1.00 17.85 187 SER A N 1
ATOM 844 C CA . SER A 1 131 ? -30.791 -7.768 15.545 1.00 23.88 187 SER A CA 1
ATOM 845 C C . SER A 1 131 ? -29.440 -7.032 15.585 1.00 22.39 187 SER A C 1
ATOM 846 O O . SER A 1 131 ? -29.035 -6.435 14.586 1.00 30.20 187 SER A O 1
ATOM 849 N N . ASN A 1 132 ? -28.746 -7.088 16.721 1.00 24.33 188 ASN A N 1
ATOM 850 C CA . ASN A 1 132 ? -27.413 -6.484 16.843 1.00 22.02 188 ASN A CA 1
ATOM 851 C C . ASN A 1 132 ? -26.308 -7.291 16.157 1.00 28.17 188 ASN A C 1
ATOM 852 O O . ASN A 1 132 ? -25.249 -6.742 15.848 1.00 30.84 188 ASN A O 1
ATOM 857 N N . ILE A 1 133 ? -26.546 -8.583 15.932 1.00 21.82 189 ILE A N 1
ATOM 858 C CA . ILE A 1 133 ? -25.550 -9.460 15.303 1.00 20.29 189 ILE A CA 1
ATOM 859 C C . ILE A 1 133 ? -26.051 -10.096 13.996 1.00 18.44 189 ILE A C 1
ATOM 860 O O . ILE A 1 133 ? -25.369 -10.955 13.423 1.00 20.83 189 ILE A O 1
ATOM 865 N N . ARG A 1 134 ? -27.210 -9.637 13.514 1.00 24.75 190 ARG A N 1
ATOM 866 C CA . ARG A 1 134 ? -27.853 -10.184 12.313 1.00 20.33 190 ARG A CA 1
ATOM 867 C C . ARG A 1 134 ? -26.932 -10.189 11.098 1.00 21.41 190 ARG A C 1
ATOM 868 O O . ARG A 1 134 ? -26.802 -11.209 10.421 1.00 22.28 190 ARG A O 1
ATOM 876 N N . LYS A 1 135 ? -26.309 -9.045 10.820 1.00 25.51 191 LYS A N 1
ATOM 877 C CA . LYS A 1 135 ? -25.444 -8.899 9.643 1.00 21.97 191 LYS A CA 1
ATOM 878 C C . LYS A 1 135 ? -24.316 -9.928 9.638 1.00 23.46 191 LYS A C 1
ATOM 879 O O . LYS A 1 135 ? -24.030 -10.540 8.608 1.00 25.20 191 LYS A O 1
ATOM 885 N N . ASN A 1 136 ? -23.689 -10.112 10.799 1.00 27.53 192 ASN A N 1
ATOM 886 C CA . ASN A 1 136 ? -22.601 -11.072 10.967 1.00 25.21 192 ASN A CA 1
ATOM 887 C C . ASN A 1 136 ? -23.083 -12.512 10.775 1.00 21.85 192 ASN A C 1
ATOM 888 O O . ASN A 1 136 ? -22.440 -13.306 10.091 1.00 21.26 192 ASN A O 1
ATOM 893 N N . ILE A 1 137 ? -24.219 -12.843 11.383 1.00 18.96 193 ILE A N 1
ATOM 894 C CA . ILE A 1 137 ? -24.794 -14.185 11.252 1.00 19.44 193 ILE A CA 1
ATOM 895 C C . ILE A 1 137 ? -25.107 -14.491 9.789 1.00 19.30 193 ILE A C 1
ATOM 896 O O . ILE A 1 137 ? -24.736 -15.550 9.272 1.00 20.42 193 ILE A O 1
ATOM 901 N N . ILE A 1 138 ? -25.769 -13.548 9.124 1.00 22.14 194 ILE A N 1
ATOM 902 C CA . ILE A 1 138 ? -26.145 -13.706 7.719 1.00 19.29 194 ILE A CA 1
ATOM 903 C C . ILE A 1 138 ? -24.909 -13.852 6.822 1.00 22.12 194 ILE A C 1
ATOM 904 O O . ILE A 1 138 ? -24.904 -14.669 5.895 1.00 26.07 194 ILE A O 1
ATOM 909 N N . LYS A 1 139 ? -23.867 -13.073 7.109 1.00 25.12 195 LYS A N 1
ATOM 910 C CA . LYS A 1 139 ? -22.598 -13.180 6.383 1.00 26.03 195 LYS A CA 1
ATOM 911 C C . LYS A 1 139 ? -21.971 -14.560 6.578 1.00 22.76 195 LYS A C 1
ATOM 912 O O . LYS A 1 139 ? -21.500 -15.174 5.619 1.00 28.40 195 LYS A O 1
ATOM 918 N N . ASN A 1 140 ? -21.977 -15.040 7.820 1.00 22.65 196 ASN A N 1
ATOM 919 C CA . ASN A 1 140 ? -21.431 -16.353 8.153 1.00 23.22 196 ASN A CA 1
ATOM 920 C C . ASN A 1 140 ? -22.190 -17.488 7.467 1.00 26.49 196 ASN A C 1
ATOM 921 O O . ASN 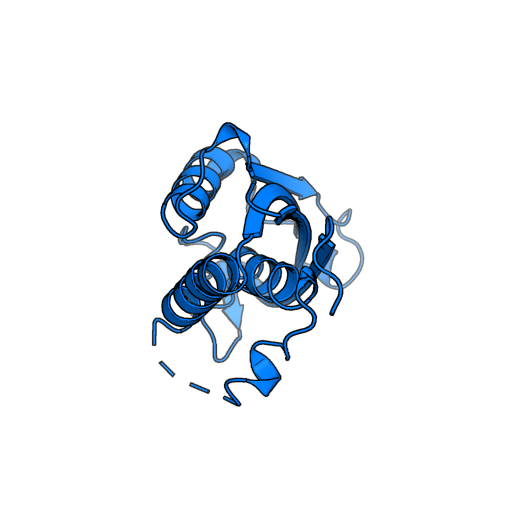A 1 140 ? -21.579 -18.391 6.902 1.00 24.93 196 ASN A O 1
ATOM 926 N N . ILE A 1 141 ? -23.520 -17.435 7.513 1.00 20.09 197 ILE A N 1
ATOM 927 C CA . ILE A 1 141 ? -24.348 -18.456 6.866 1.00 19.59 197 ILE A CA 1
ATOM 928 C C . ILE A 1 141 ? -24.137 -18.466 5.345 1.00 21.31 197 ILE A C 1
ATOM 929 O O . ILE A 1 141 ? -24.037 -19.535 4.735 1.00 21.45 197 ILE A O 1
ATOM 934 N N . SER A 1 142 ? -24.074 -17.279 4.743 1.00 21.95 198 SER A N 1
ATOM 935 C CA . SER A 1 142 ? -23.861 -17.152 3.299 1.00 21.77 198 SER A CA 1
ATOM 936 C C . SER A 1 142 ? -22.527 -17.768 2.882 1.00 27.01 198 SER A C 1
ATOM 937 O O . SER A 1 142 ? -22.437 -18.424 1.844 1.00 25.22 198 SER A O 1
ATOM 940 N N . THR A 1 143 ? -21.503 -17.564 3.706 1.00 27.90 199 THR A N 1
ATOM 941 C CA . THR A 1 143 ? -20.165 -18.084 3.428 1.00 31.90 199 THR A CA 1
ATOM 942 C C . THR A 1 143 ? -20.098 -19.611 3.529 1.00 24.75 199 THR A C 1
ATOM 943 O O . THR A 1 143 ? -19.558 -20.268 2.634 1.00 41.11 199 THR A O 1
ATOM 947 N N . VAL A 1 144 ? -20.659 -20.164 4.603 1.00 22.98 200 VAL A N 1
ATOM 948 C CA A VAL A 1 144 ? -20.556 -21.598 4.880 0.50 28.49 200 VAL A CA 1
ATOM 949 C CA B VAL A 1 144 ? -20.566 -21.599 4.884 0.50 27.18 200 VAL A CA 1
ATOM 950 C C . VAL A 1 144 ? -21.455 -22.432 3.962 1.00 37.27 200 VAL A C 1
ATOM 951 O O . VAL A 1 144 ? -21.149 -23.590 3.679 1.00 40.21 200 VAL A O 1
ATOM 958 N N . LEU A 1 145 ? -22.558 -21.845 3.499 1.00 22.72 201 LEU A N 1
ATOM 959 C CA . LEU A 1 145 ? -23.475 -22.541 2.587 1.00 25.06 201 LEU A CA 1
ATOM 960 C C . LEU A 1 145 ? -23.239 -22.185 1.119 1.00 22.12 201 LEU A C 1
ATOM 961 O O . LEU A 1 145 ? -23.801 -22.826 0.227 1.00 28.89 201 LEU A O 1
ATOM 966 N N . ASN A 1 146 ? -22.410 -21.168 0.875 1.00 25.20 202 ASN A N 1
ATOM 967 C CA . ASN A 1 146 ? -22.121 -20.675 -0.473 1.00 31.54 202 ASN A CA 1
ATOM 968 C C . ASN A 1 146 ? -23.389 -20.195 -1.193 1.00 32.34 202 ASN A C 1
ATOM 969 O O . ASN A 1 146 ? -23.655 -20.567 -2.339 1.00 31.28 202 ASN A O 1
ATOM 974 N N . ILE A 1 147 ? -24.173 -19.375 -0.496 1.00 28.60 203 ILE A N 1
ATOM 975 C CA . ILE A 1 147 ? -25.368 -18.753 -1.070 1.00 30.65 203 ILE A CA 1
ATOM 976 C C . ILE A 1 147 ? -25.314 -17.245 -0.857 1.00 25.95 203 ILE A C 1
ATOM 977 O O . ILE A 1 147 ? -24.458 -16.745 -0.124 1.00 29.76 203 ILE A O 1
ATOM 982 N N . ASP A 1 148 ? -26.230 -16.531 -1.502 1.00 25.20 204 ASP A N 1
ATOM 983 C CA . ASP A 1 148 ? -26.299 -15.080 -1.406 1.00 30.45 204 ASP A CA 1
ATOM 984 C C . ASP A 1 148 ? -27.029 -14.679 -0.130 1.00 34.02 204 ASP A C 1
ATOM 985 O O . ASP A 1 148 ? -27.923 -15.392 0.329 1.00 22.89 204 ASP A O 1
ATOM 990 N N . GLU A 1 149 ? -26.652 -13.532 0.430 1.00 30.60 205 GLU A N 1
ATOM 991 C CA . GLU A 1 149 ? -27.264 -13.023 1.659 1.00 27.57 205 GLU A CA 1
ATOM 992 C C . GLU A 1 149 ? -28.762 -12.751 1.502 1.00 30.88 205 GLU A C 1
ATOM 993 O O . GLU A 1 149 ? -29.510 -12.800 2.483 1.00 30.75 205 GLU A O 1
ATOM 999 N N . SER A 1 150 ? -29.195 -12.480 0.270 1.00 26.52 206 SER A N 1
ATOM 1000 C CA . SER A 1 150 ? -30.613 -12.265 -0.030 1.00 30.06 206 SER A CA 1
ATOM 1001 C C . SER A 1 150 ? -31.470 -13.528 0.117 1.00 24.66 206 SER A C 1
ATOM 1002 O O . SER A 1 150 ? -32.700 -13.445 0.094 1.00 25.49 206 SER A O 1
ATOM 1005 N N . GLN A 1 151 ? -30.825 -14.687 0.250 1.00 23.57 207 GLN A N 1
ATOM 1006 C CA . GLN A 1 151 ? -31.525 -15.955 0.466 1.00 24.15 207 GLN A CA 1
ATOM 1007 C C . GLN A 1 151 ? -31.656 -16.327 1.946 1.00 17.18 207 GLN A C 1
ATOM 1008 O O . GLN A 1 151 ? -32.137 -17.418 2.256 1.00 17.76 207 GLN A O 1
ATOM 1014 N N . ILE A 1 152 ? -31.231 -15.436 2.844 1.00 18.58 208 ILE A N 1
ATOM 1015 C CA . ILE A 1 152 ? -31.173 -15.729 4.284 1.00 19.84 208 ILE A CA 1
ATOM 1016 C C . ILE A 1 152 ? -31.934 -14.693 5.118 1.00 27.49 208 ILE A C 1
ATOM 1017 O O . ILE A 1 152 ? -31.783 -13.486 4.922 1.00 21.61 208 ILE A O 1
ATOM 1022 N N . SER A 1 153 ? -32.750 -15.186 6.048 1.00 17.14 209 SER A N 1
ATOM 1023 C CA . SER A 1 153 ? -33.394 -14.362 7.062 1.00 17.47 209 SER A CA 1
ATOM 1024 C C . SER A 1 153 ? -33.095 -14.957 8.429 1.00 18.05 209 SER A C 1
ATOM 1025 O O . SER A 1 153 ? -33.172 -16.174 8.609 1.00 18.08 209 SER A O 1
ATOM 1028 N N . VAL A 1 154 ? -32.744 -14.095 9.380 1.00 15.55 210 VAL A N 1
ATOM 1029 C CA . VAL A 1 154 ? -32.613 -14.490 10.781 1.00 18.46 210 VAL A CA 1
ATOM 1030 C C . VAL A 1 154 ? -33.291 -13.439 11.662 1.00 20.43 210 VAL A C 1
ATOM 1031 O O . VAL A 1 154 ? -33.051 -12.237 11.511 1.00 21.03 210 VAL A O 1
ATOM 1035 N N . LYS A 1 155 ? -34.158 -13.912 12.558 1.00 18.49 211 LYS A N 1
ATOM 1036 C CA . LYS A 1 155 ? -34.974 -13.054 13.414 1.00 18.71 211 LYS A CA 1
ATOM 1037 C C . LYS A 1 155 ? -34.966 -13.627 14.825 1.00 15.99 211 LYS A C 1
ATOM 1038 O O . LYS A 1 155 ? -34.905 -14.849 15.000 1.00 21.63 211 LYS A O 1
ATOM 1044 N N . GLY A 1 156 ? -35.046 -12.743 15.820 1.00 18.42 212 GLY A N 1
ATOM 1045 C CA . GLY A 1 156 ? -35.121 -13.137 17.220 1.00 16.62 212 GLY A CA 1
ATOM 1046 C C . GLY A 1 156 ? -36.391 -12.641 17.885 1.00 17.19 212 GLY A C 1
ATOM 1047 O O . GLY A 1 156 ? -36.889 -11.565 17.557 1.00 16.54 212 GLY A O 1
ATOM 1048 N N . LYS A 1 157 ? -36.914 -13.450 18.804 1.00 13.74 213 LYS A N 1
ATOM 1049 C CA . LYS A 1 157 ? -38.075 -13.107 19.623 1.00 13.85 213 LYS A CA 1
ATOM 1050 C C . LYS A 1 157 ? -37.819 -13.571 21.048 1.00 20.32 213 LYS A C 1
ATOM 1051 O O . LYS A 1 157 ? -37.288 -14.660 21.254 1.00 17.27 213 LYS A O 1
ATOM 1057 N N . THR A 1 158 ? -38.193 -12.756 22.033 1.00 17.15 214 THR A N 1
ATOM 1058 C CA . THR A 1 158 ? -38.143 -13.196 23.430 1.00 18.99 214 THR A CA 1
ATOM 1059 C C . THR A 1 158 ? -39.291 -14.162 23.710 1.00 16.48 214 THR A C 1
ATOM 1060 O O . THR A 1 158 ? -40.152 -14.381 22.856 1.00 18.10 214 THR A O 1
ATOM 1064 N N . HIS A 1 159 ? -39.294 -14.731 24.912 1.00 16.64 215 HIS A N 1
ATOM 1065 C CA . HIS A 1 159 ? -40.408 -15.557 25.381 1.00 14.90 215 HIS A CA 1
ATOM 1066 C C . HIS A 1 159 ? -41.154 -14.884 26.547 1.00 17.96 215 HIS A C 1
ATOM 1067 O O . HIS A 1 159 ? -41.688 -15.567 27.430 1.00 17.54 215 HIS A O 1
ATOM 1074 N N . GLU A 1 160 ? -41.172 -13.546 26.542 1.00 17.23 216 GLU A N 1
ATOM 1075 C CA . GLU A 1 160 ? -41.925 -12.730 27.511 1.00 21.77 216 GLU A CA 1
ATOM 1076 C C . GLU A 1 160 ? -41.554 -13.017 28.971 1.00 18.33 216 GLU A C 1
ATOM 1077 O O . GLU A 1 160 ? -42.386 -12.874 29.877 1.00 24.08 216 GLU A O 1
ATOM 1083 N N . LYS A 1 161 ? -40.297 -13.406 29.185 1.00 18.63 217 LYS A N 1
ATOM 1084 C CA . LYS A 1 161 ? -39.794 -13.801 30.499 1.00 17.40 217 LYS A CA 1
ATOM 1085 C C . LYS A 1 161 ? -40.576 -14.938 31.173 1.00 24.17 217 LYS A C 1
ATOM 1086 O O . LYS A 1 161 ? -40.530 -15.081 32.397 1.00 26.64 217 LYS A O 1
ATOM 1092 N N . LEU A 1 162 ? -41.266 -15.755 30.373 1.00 18.15 218 LEU A N 1
ATOM 1093 C CA . LEU A 1 162 ? -42.009 -16.913 30.874 1.00 19.91 218 LEU A CA 1
ATOM 1094 C C . LEU A 1 162 ? -41.361 -18.232 30.456 1.00 22.27 218 LEU A C 1
ATOM 1095 O O . LEU A 1 162 ? -40.779 -18.344 29.371 1.00 18.13 218 LEU A O 1
ATOM 1100 N N . GLY A 1 163 ? -41.472 -19.236 31.321 1.00 23.11 219 GLY A N 1
ATOM 1101 C CA . GLY A 1 163 ? -40.989 -20.580 31.012 1.00 22.61 219 GLY A CA 1
ATOM 1102 C C . GLY A 1 163 ? -39.477 -20.674 31.004 1.00 18.94 219 GLY A C 1
ATOM 1103 O O . GLY A 1 163 ? -38.788 -19.717 31.345 1.00 18.59 219 GLY A O 1
ATOM 1104 N N . VAL A 1 164 ? -38.963 -21.828 30.590 1.00 18.43 220 VAL A N 1
ATOM 1105 C CA . VAL A 1 164 ? -37.519 -22.077 30.610 1.00 22.50 220 VAL A CA 1
ATOM 1106 C C . VAL A 1 164 ? -36.726 -21.103 29.722 1.00 20.48 220 VAL A C 1
ATOM 1107 O O . VAL A 1 164 ? -35.666 -20.624 30.127 1.00 20.95 220 VAL A O 1
ATOM 1111 N N . ILE A 1 165 ? -37.239 -20.789 28.534 1.00 19.25 221 ILE A N 1
ATOM 1112 C CA . ILE A 1 165 ? -36.589 -19.793 27.673 1.00 17.13 221 ILE A CA 1
ATOM 1113 C C . ILE A 1 165 ? -36.655 -18.401 28.312 1.00 17.12 221 ILE A C 1
ATOM 1114 O O . ILE A 1 165 ? -35.651 -17.687 28.364 1.00 18.77 221 ILE A O 1
ATOM 1119 N N . GLY A 1 166 ? -37.832 -18.023 28.804 1.00 18.65 222 GLY A N 1
ATOM 1120 C CA . GLY A 1 166 ? -38.027 -16.705 29.407 1.00 15.77 222 GLY A CA 1
ATOM 1121 C C . GLY A 1 166 ? -37.186 -16.458 30.648 1.00 15.86 222 GLY A C 1
ATOM 1122 O O . GLY A 1 166 ? -36.800 -15.323 30.922 1.00 21.85 222 GLY A O 1
ATOM 1123 N N . GLU A 1 167 ? -36.898 -17.524 31.389 1.00 16.38 223 GLU A N 1
ATOM 1124 C CA . GLU A 1 167 ? -36.043 -17.446 32.574 1.00 24.73 223 GLU A CA 1
ATOM 1125 C C . GLU A 1 167 ? -34.556 -17.654 32.239 1.00 23.58 223 GLU A C 1
ATOM 1126 O O . GLU A 1 167 ? -33.739 -17.852 33.139 1.00 23.59 223 GLU A O 1
ATOM 1132 N N . LYS A 1 168 ? -34.218 -17.598 30.949 1.00 18.42 224 LYS A N 1
ATOM 1133 C CA . LYS A 1 168 ? -32.834 -17.664 30.465 1.00 19.38 224 LYS A CA 1
ATOM 1134 C C . LYS A 1 168 ? -32.105 -18.969 30.802 1.00 21.58 224 LYS A C 1
ATOM 1135 O O . LYS A 1 168 ? -30.882 -18.983 30.966 1.00 24.64 224 LYS A O 1
ATOM 1141 N N . LYS A 1 169 ? -32.856 -20.063 30.881 1.00 18.10 225 LYS A N 1
ATOM 1142 C CA . LYS A 1 169 ? -32.289 -21.384 31.125 1.00 21.57 225 LYS A CA 1
ATOM 1143 C C . LYS A 1 169 ? -31.892 -22.056 29.811 1.00 19.11 225 LYS A C 1
ATOM 1144 O O . LYS A 1 169 ? -31.075 -22.975 29.806 1.00 20.18 225 LYS A O 1
ATOM 1150 N N . ALA A 1 170 ? -32.477 -21.597 28.704 1.00 18.71 226 ALA A N 1
ATOM 1151 C CA . ALA A 1 170 ? -32.197 -22.168 27.392 1.00 18.21 226 ALA A CA 1
ATOM 1152 C C . ALA A 1 170 ? -32.506 -21.176 26.276 1.00 15.80 226 ALA A C 1
ATOM 1153 O O . ALA A 1 170 ? -33.162 -20.157 26.499 1.00 17.27 226 ALA A O 1
ATOM 1155 N N . ILE A 1 171 ? -32.017 -21.491 25.080 1.00 17.10 227 ILE A N 1
ATOM 1156 C CA . ILE A 1 171 ? -32.371 -20.773 23.851 1.00 17.85 227 ILE A CA 1
ATOM 1157 C C . ILE A 1 171 ? -32.714 -21.799 22.775 1.00 16.09 227 ILE A C 1
ATOM 1158 O O . ILE A 1 171 ? -32.193 -22.918 22.787 1.00 15.33 227 ILE A O 1
ATOM 1163 N N . GLU A 1 172 ? -33.590 -21.430 21.849 1.00 12.80 228 GLU A N 1
ATOM 1164 C CA . GLU A 1 172 ? -33.985 -22.373 20.803 1.00 14.94 228 GLU A CA 1
ATOM 1165 C C . GLU A 1 172 ? -34.117 -21.717 19.440 1.00 16.79 228 GLU A C 1
ATOM 1166 O O . GLU A 1 172 ? -34.194 -20.489 19.318 1.00 15.57 228 GLU A O 1
ATOM 1172 N N . CYS A 1 173 ? -34.076 -22.555 18.410 1.00 16.71 229 CYS A N 1
ATOM 1173 C CA . CYS A 1 173 ? -34.069 -22.092 17.026 1.00 19.60 229 CYS A CA 1
ATOM 1174 C C . CYS A 1 173 ? -34.941 -23.003 16.175 1.00 16.89 229 CYS A C 1
ATOM 1175 O O . CYS A 1 173 ? -34.887 -24.227 16.320 1.00 15.86 229 CYS A O 1
ATOM 1178 N N . PHE A 1 174 ? -35.745 -22.392 15.305 1.00 13.28 230 PHE A N 1
ATOM 1179 C CA . PHE A 1 174 ? -36.429 -23.081 14.218 1.00 13.02 230 PHE A CA 1
ATOM 1180 C C . PHE A 1 174 ? -35.879 -22.557 12.904 1.00 13.81 230 PHE A C 1
ATOM 1181 O O . PHE A 1 174 ? -35.927 -21.362 12.648 1.00 16.06 230 PHE A O 1
ATOM 1189 N N . ALA A 1 175 ? -35.349 -23.450 12.078 1.00 13.21 231 ALA A N 1
ATOM 1190 C CA . ALA A 1 175 ? -34.829 -23.079 10.769 1.00 14.53 231 ALA A CA 1
ATOM 1191 C C . ALA A 1 175 ? -35.723 -23.705 9.708 1.00 13.71 231 ALA A C 1
ATOM 1192 O O . ALA A 1 175 ? -35.966 -24.901 9.745 1.00 16.95 231 ALA A O 1
ATOM 1194 N N . ASN A 1 176 ? -36.206 -22.886 8.777 1.00 13.90 232 ASN A N 1
ATOM 1195 C CA . ASN A 1 176 ? -37.105 -23.328 7.722 1.00 14.94 232 ASN A CA 1
ATOM 1196 C C . ASN A 1 176 ? -36.462 -23.067 6.377 1.00 17.50 232 ASN A C 1
ATOM 1197 O O . ASN A 1 176 ? -35.990 -21.961 6.117 1.00 18.29 232 ASN A O 1
ATOM 1202 N N . ILE A 1 177 ? -36.456 -24.081 5.520 1.00 14.49 233 ILE A N 1
ATOM 1203 C CA . ILE A 1 177 ? -35.724 -24.004 4.259 1.00 12.80 233 ILE A CA 1
ATOM 1204 C C . ILE A 1 177 ? -36.501 -24.630 3.106 1.00 14.40 233 ILE A C 1
ATOM 1205 O O . ILE A 1 177 ? -37.317 -25.532 3.309 1.00 16.03 233 ILE A O 1
ATOM 1210 N N . LEU A 1 178 ? -36.259 -24.117 1.900 1.00 16.39 234 LEU A N 1
ATOM 1211 C CA . LEU A 1 178 ? -36.720 -24.754 0.674 1.00 13.13 234 LEU A CA 1
ATOM 1212 C C . LEU A 1 178 ? -35.495 -25.148 -0.131 1.00 16.35 234 LEU A C 1
ATOM 1213 O O . LEU A 1 178 ? -34.554 -24.361 -0.261 1.00 17.07 234 LEU A O 1
ATOM 1218 N N . LEU A 1 179 ? -35.504 -26.371 -0.646 1.00 18.18 235 LEU A N 1
ATOM 1219 C CA . LEU A 1 179 ? -34.513 -26.809 -1.614 1.00 16.99 235 LEU A CA 1
ATOM 1220 C C . LEU A 1 179 ? -35.168 -26.924 -2.986 1.00 17.65 235 LEU A C 1
ATOM 1221 O O . LEU A 1 179 ? -36.222 -27.543 -3.132 1.00 17.07 235 LEU A O 1
ATOM 1226 N N . ILE A 1 180 ? -34.524 -26.324 -3.986 1.00 18.51 236 ILE A N 1
ATOM 1227 C CA . ILE A 1 180 ? -35.046 -26.266 -5.349 1.00 21.57 236 ILE A CA 1
ATOM 1228 C C . ILE A 1 180 ? -34.200 -27.150 -6.263 1.00 19.69 236 ILE A C 1
ATOM 1229 O O . ILE A 1 180 ? -32.976 -27.025 -6.272 1.00 23.46 236 ILE A O 1
ATOM 1234 N N . PRO A 1 181 ? -34.843 -28.045 -7.038 1.00 20.51 237 PRO A N 1
ATOM 1235 C CA . PRO A 1 181 ? -34.042 -28.883 -7.934 1.00 22.50 237 PRO A CA 1
ATOM 1236 C C . PRO A 1 181 ? -33.287 -28.061 -8.976 1.00 23.13 237 PRO A C 1
ATOM 1237 O O . PRO A 1 181 ? -33.797 -27.044 -9.451 1.00 29.46 237 PRO A O 1
ATOM 1241 N N . LYS A 1 182 ? -32.069 -28.490 -9.298 1.00 23.40 238 LYS A N 1
ATOM 1242 C CA . LYS A 1 182 ? -31.294 -27.872 -10.372 1.00 28.80 238 LYS A CA 1
ATOM 1243 C C . LYS A 1 182 ? -31.940 -28.196 -11.716 1.00 29.07 238 LYS A C 1
ATOM 1244 O O . LYS A 1 182 ? -32.499 -29.282 -11.894 1.00 35.71 238 LYS A O 1
ATOM 1250 N N . ASN A 1 183 ? -31.864 -27.240 -12.643 1.00 41.69 239 ASN A N 1
ATOM 1251 C CA . ASN A 1 183 ? -32.442 -27.361 -13.991 1.00 71.75 239 ASN A CA 1
ATOM 1252 C C . ASN A 1 183 ? -33.694 -28.237 -14.071 1.00 81.14 239 ASN A C 1
ATOM 1253 O O . ASN A 1 183 ? -34.257 -28.441 -15.148 1.00 101.58 239 ASN A O 1
#